Protein AF-A0A353NM86-F1 (afdb_monomer_lite)

Radius of gyration: 16.61 Å; chains: 1; bounding box: 48×21×48 Å

Sequence (101 aa):
TATAADSQVTLSWQPAHLPPGSDPAMGINYQVLRSVSGKDYVKIGEPQKGTSYIDRQVTNGQKYFYTVQTMTTYKNALAEGGVSKQVEVTPVDLTPPPAPT

Foldseek 3Di:
DWDAEALKIKFFDDDDDDPPPDDPQKAKWKFKWKDLVQPDTDTDDDTHSHRMDMDNNADAPRKMKMKIWIWIADPNDTDTHDIHDIDMDGHHHPDDDDDDD

Structure (mmCIF, N/CA/C/O backbone):
data_AF-A0A353NM86-F1
#
_entry.id   AF-A0A353NM86-F1
#
loop_
_atom_site.group_PDB
_atom_site.id
_atom_site.type_symbol
_atom_site.label_atom_id
_atom_site.label_alt_id
_atom_site.label_comp_id
_atom_site.label_asym_id
_atom_site.label_entity_id
_atom_site.label_seq_id
_atom_site.pdbx_PDB_ins_code
_atom_site.Cartn_x
_atom_site.Cartn_y
_atom_site.Cartn_z
_atom_site.occupancy
_atom_site.B_iso_or_equiv
_atom_site.auth_seq_id
_atom_site.auth_comp_id
_atom_site.auth_asym_id
_atom_site.auth_atom_id
_atom_site.pdbx_PDB_model_num
ATOM 1 N N . THR A 1 1 ? -3.918 6.083 -1.194 1.00 90.69 1 THR A N 1
ATOM 2 C CA . THR A 1 1 ? -4.894 6.257 -0.107 1.00 90.69 1 THR A CA 1
ATOM 3 C C . THR A 1 1 ? -5.148 4.920 0.554 1.00 90.69 1 THR A C 1
ATOM 5 O O . THR A 1 1 ? -4.903 3.883 -0.058 1.00 90.69 1 THR A O 1
ATOM 8 N N . ALA A 1 2 ? -5.587 4.948 1.808 1.00 92.44 2 ALA A N 1
ATOM 9 C CA . ALA A 1 2 ? -6.006 3.769 2.553 1.00 92.44 2 ALA A CA 1
ATOM 10 C C . ALA A 1 2 ? -7.362 4.058 3.202 1.00 92.44 2 ALA A C 1
ATOM 12 O O . ALA A 1 2 ? -7.576 5.160 3.709 1.00 92.44 2 ALA A O 1
ATOM 13 N N . THR A 1 3 ? -8.258 3.080 3.167 1.00 92.44 3 THR A N 1
ATOM 14 C CA . THR A 1 3 ? -9.617 3.175 3.697 1.00 92.44 3 THR A CA 1
ATOM 15 C C . THR A 1 3 ? -9.835 2.039 4.685 1.00 92.44 3 THR A C 1
ATOM 17 O O . THR A 1 3 ? -9.630 0.874 4.345 1.00 92.44 3 THR A O 1
ATOM 20 N N . ALA A 1 4 ? -10.224 2.390 5.909 1.00 90.81 4 ALA A N 1
ATOM 21 C CA . ALA A 1 4 ? -10.588 1.445 6.958 1.00 90.81 4 ALA A CA 1
ATOM 22 C C . ALA A 1 4 ? -11.977 0.845 6.704 1.00 90.81 4 ALA A C 1
ATOM 24 O O . ALA A 1 4 ? -12.897 1.551 6.295 1.00 90.81 4 ALA A O 1
ATOM 25 N N . ALA A 1 5 ? -12.119 -0.440 7.000 1.00 90.25 5 ALA A N 1
ATOM 26 C CA . ALA A 1 5 ? -13.374 -1.171 7.092 1.00 90.25 5 ALA A CA 1
ATOM 27 C C . ALA A 1 5 ? -13.283 -2.174 8.257 1.00 90.25 5 ALA A C 1
ATOM 29 O O . ALA A 1 5 ? -12.235 -2.278 8.901 1.00 90.25 5 ALA A O 1
ATOM 30 N N . ASP A 1 6 ? -14.365 -2.910 8.519 1.00 90.31 6 ASP A N 1
ATOM 31 C CA . ASP A 1 6 ? -14.380 -3.901 9.595 1.00 90.31 6 ASP A CA 1
ATOM 32 C C . ASP A 1 6 ? -13.332 -4.998 9.360 1.00 90.31 6 ASP A C 1
ATOM 34 O O . ASP A 1 6 ? -13.377 -5.713 8.355 1.00 90.31 6 ASP A O 1
ATOM 38 N N . SER A 1 7 ? -12.347 -5.079 10.262 1.00 90.88 7 SER A N 1
ATOM 39 C CA . SER A 1 7 ? -11.204 -6.000 10.186 1.00 90.88 7 SER A CA 1
ATOM 40 C C . SER A 1 7 ? -10.485 -5.987 8.827 1.00 90.88 7 SER A C 1
ATOM 42 O O . SER A 1 7 ? -9.937 -6.995 8.371 1.00 90.88 7 SER A O 1
ATOM 44 N N . GLN A 1 8 ? -10.496 -4.839 8.140 1.00 93.44 8 GLN A N 1
ATOM 45 C CA . GLN A 1 8 ? -9.973 -4.724 6.784 1.00 93.44 8 GLN A CA 1
ATOM 46 C C . GLN A 1 8 ? -9.445 -3.320 6.477 1.00 93.44 8 GLN A C 1
ATOM 48 O O . GLN A 1 8 ? -9.995 -2.308 6.905 1.00 93.44 8 GLN A O 1
ATOM 53 N N . VAL A 1 9 ? -8.391 -3.248 5.665 1.00 95.06 9 VAL A N 1
ATOM 54 C CA . VAL A 1 9 ? -7.925 -2.006 5.038 1.00 95.06 9 VAL A CA 1
ATOM 55 C C . VAL A 1 9 ? -7.881 -2.188 3.530 1.00 95.06 9 VAL A C 1
ATOM 57 O O . VAL A 1 9 ? -7.206 -3.083 3.027 1.00 95.06 9 VAL A O 1
ATOM 60 N N . THR A 1 10 ? -8.543 -1.298 2.797 1.00 95.06 10 THR A N 1
ATOM 61 C CA . THR A 1 10 ? -8.406 -1.211 1.338 1.00 95.06 10 THR A CA 1
ATOM 62 C C . THR A 1 10 ? -7.415 -0.115 0.979 1.00 95.06 10 THR A C 1
ATOM 64 O O . THR A 1 10 ? -7.598 1.048 1.337 1.00 95.06 10 THR A O 1
ATOM 67 N N . LEU A 1 11 ? -6.363 -0.478 0.255 1.00 95.56 11 LEU A N 1
ATOM 68 C CA . LEU A 1 11 ? -5.373 0.437 -0.289 1.00 95.56 11 LEU A CA 1
ATOM 69 C C . LEU A 1 11 ? -5.608 0.660 -1.776 1.00 95.56 11 LEU A C 1
ATOM 71 O O . LEU A 1 11 ? -5.933 -0.259 -2.527 1.00 95.56 11 LEU A O 1
ATOM 75 N N . SER A 1 12 ? -5.390 1.894 -2.213 1.00 94.69 12 SER A N 1
ATOM 76 C CA . SER A 1 12 ? -5.383 2.267 -3.626 1.00 94.69 12 SER A CA 1
ATOM 77 C C . SER A 1 12 ? -4.304 3.309 -3.874 1.00 94.69 12 SER A C 1
ATOM 79 O O . SER A 1 12 ? -4.141 4.238 -3.084 1.00 94.69 12 SER A O 1
ATOM 81 N N . TRP A 1 13 ? -3.539 3.179 -4.948 1.00 94.25 13 TRP A N 1
ATOM 82 C CA . TRP A 1 13 ? -2.457 4.111 -5.277 1.00 94.25 13 TRP A CA 1
ATOM 83 C C . TRP A 1 13 ? -2.474 4.485 -6.756 1.00 94.25 13 TRP A C 1
ATOM 85 O O . TRP A 1 13 ? -3.198 3.901 -7.557 1.00 94.25 13 TRP A O 1
ATOM 95 N N . GLN A 1 14 ? -1.711 5.517 -7.108 1.00 91.38 14 GLN A N 1
ATOM 96 C CA . GLN A 1 14 ? -1.543 5.904 -8.504 1.00 91.38 14 GLN A CA 1
ATOM 97 C C . GLN A 1 14 ? -0.548 4.956 -9.184 1.00 91.38 14 GLN A C 1
ATOM 99 O O . GLN A 1 14 ? 0.441 4.576 -8.548 1.00 91.38 14 GLN A O 1
ATOM 104 N N . PRO A 1 15 ? -0.789 4.567 -10.448 1.00 89.81 15 PRO A N 1
ATOM 105 C CA . PRO A 1 15 ? 0.164 3.761 -11.193 1.00 89.81 15 PRO A CA 1
ATOM 106 C C . PRO A 1 15 ? 1.488 4.515 -11.339 1.00 89.81 15 PRO A C 1
ATOM 108 O O . PRO A 1 15 ? 1.513 5.712 -11.618 1.00 89.81 15 PRO A O 1
ATOM 111 N N . ALA A 1 16 ? 2.593 3.806 -11.142 1.00 89.44 16 ALA A N 1
ATOM 112 C CA . ALA A 1 16 ? 3.913 4.302 -11.477 1.00 89.44 16 ALA A CA 1
ATOM 113 C C . ALA A 1 16 ? 4.168 4.141 -12.980 1.00 89.44 16 ALA A C 1
ATOM 115 O O . ALA A 1 16 ? 3.610 3.260 -13.638 1.00 89.44 16 ALA A O 1
ATOM 116 N N . HIS A 1 17 ? 5.046 4.988 -13.506 1.00 86.31 17 HIS A N 1
ATOM 117 C CA . HIS A 1 17 ? 5.442 4.975 -14.906 1.00 86.31 17 HIS A CA 1
ATOM 118 C C . HIS A 1 17 ? 6.942 4.743 -15.012 1.00 86.31 17 HIS A C 1
ATOM 120 O O . HIS A 1 17 ? 7.725 5.293 -14.234 1.00 86.31 17 HIS A O 1
ATOM 126 N N . LEU A 1 18 ? 7.335 3.927 -15.985 1.00 85.56 18 LEU A N 1
ATOM 127 C CA . LEU A 1 18 ? 8.736 3.776 -16.343 1.00 85.56 18 LEU A CA 1
ATOM 128 C C . LEU A 1 18 ? 9.233 5.061 -17.021 1.00 85.56 18 LEU A C 1
ATOM 130 O O . LEU A 1 18 ? 8.448 5.737 -17.696 1.00 85.56 18 LEU A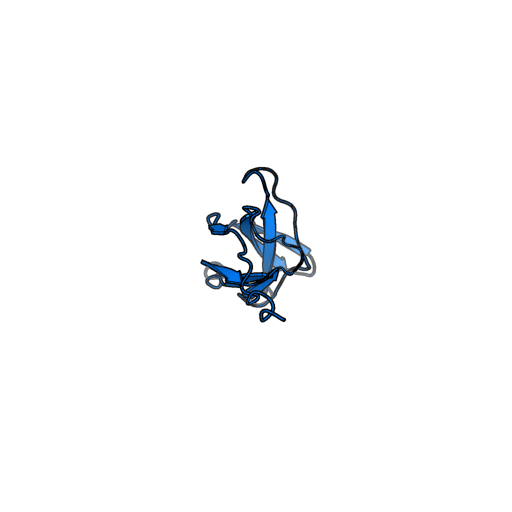 O 1
ATOM 134 N N . PRO A 1 19 ? 10.520 5.412 -16.869 1.00 83.81 19 PRO A N 1
ATOM 135 C CA . PRO A 1 19 ? 11.077 6.570 -17.548 1.00 83.81 19 PRO A CA 1
ATOM 136 C C . PRO A 1 19 ? 10.979 6.428 -19.080 1.00 83.81 19 PRO A C 1
ATOM 138 O O . PRO A 1 19 ? 11.018 5.307 -19.602 1.00 83.81 19 PRO A O 1
ATOM 141 N N . PRO A 1 20 ? 10.872 7.543 -19.826 1.00 85.62 20 PRO A N 1
ATOM 142 C CA . PRO A 1 20 ? 10.853 7.512 -21.286 1.00 85.62 20 PRO A CA 1
ATOM 143 C C . PRO A 1 20 ? 12.079 6.780 -21.844 1.00 85.62 20 PRO A C 1
ATOM 145 O O . PRO A 1 20 ? 13.192 6.985 -21.366 1.00 85.62 20 PRO A O 1
ATOM 148 N N . GLY A 1 21 ? 11.880 5.929 -22.853 1.00 84.94 21 GLY A N 1
ATOM 149 C CA . GLY A 1 21 ? 12.959 5.120 -23.435 1.00 84.94 21 GLY A CA 1
ATOM 150 C C . GLY A 1 21 ? 13.280 3.831 -22.671 1.00 84.94 21 GLY A C 1
ATOM 151 O O . GLY A 1 21 ? 14.211 3.126 -23.052 1.00 84.94 21 GLY A O 1
ATOM 152 N N . SER A 1 22 ? 12.515 3.500 -21.624 1.00 85.88 22 SER A N 1
ATOM 153 C CA . SER A 1 22 ? 12.585 2.180 -20.989 1.00 85.88 22 SER A CA 1
ATOM 154 C C . SER A 1 22 ? 12.199 1.074 -21.971 1.00 85.88 22 SER A C 1
ATOM 156 O O . SER A 1 22 ? 11.341 1.262 -22.835 1.00 85.88 22 SER A O 1
ATOM 158 N N . ASP A 1 23 ? 12.825 -0.088 -21.814 1.00 86.44 23 ASP A N 1
ATOM 159 C CA . ASP A 1 23 ? 12.563 -1.264 -22.642 1.00 86.44 23 ASP A CA 1
ATOM 160 C C . ASP A 1 23 ? 11.099 -1.726 -22.461 1.00 86.44 23 ASP A C 1
ATOM 162 O O . ASP A 1 23 ? 10.644 -1.849 -21.320 1.00 86.44 23 ASP A O 1
ATOM 166 N N . PRO A 1 24 ? 10.338 -1.992 -23.541 1.00 83.50 24 PRO A N 1
ATOM 167 C CA . PRO A 1 24 ? 8.939 -2.420 -23.451 1.00 83.50 24 PRO A CA 1
ATOM 168 C C . PRO A 1 24 ? 8.749 -3.766 -22.737 1.00 83.50 24 PRO A C 1
ATOM 170 O O . PRO A 1 24 ? 7.640 -4.073 -22.305 1.00 83.50 24 PRO A O 1
ATOM 173 N N . ALA A 1 25 ? 9.807 -4.571 -22.591 1.00 85.81 25 ALA A N 1
ATOM 174 C CA . ALA A 1 25 ? 9.782 -5.792 -21.793 1.00 85.81 25 ALA A CA 1
ATOM 175 C C . ALA A 1 25 ? 9.842 -5.526 -20.276 1.00 85.81 25 ALA A C 1
ATOM 177 O O . ALA A 1 25 ? 9.708 -6.465 -19.487 1.00 85.81 25 ALA A O 1
ATOM 178 N N . MET A 1 26 ? 10.067 -4.279 -19.846 1.00 88.88 26 MET A N 1
ATOM 179 C CA . MET A 1 26 ? 10.022 -3.915 -18.434 1.00 88.88 26 MET A CA 1
ATOM 180 C C . MET A 1 26 ? 8.578 -3.857 -17.928 1.00 88.88 26 MET A C 1
ATOM 182 O O . MET A 1 26 ? 7.725 -3.171 -18.486 1.00 88.88 26 MET A O 1
ATOM 186 N N . GLY A 1 27 ? 8.316 -4.548 -16.821 1.00 89.06 27 GLY A N 1
ATOM 187 C CA . GLY A 1 27 ? 7.050 -4.475 -16.091 1.00 89.06 27 GLY A CA 1
ATOM 188 C C . GLY A 1 27 ? 7.196 -3.720 -14.774 1.00 89.06 27 GLY A C 1
ATOM 189 O O . GLY A 1 27 ? 8.281 -3.691 -14.197 1.00 89.06 27 GLY A O 1
ATOM 190 N N . ILE A 1 28 ? 6.097 -3.159 -14.267 1.00 91.69 28 ILE A N 1
ATOM 191 C CA . ILE A 1 28 ? 6.012 -2.620 -12.904 1.00 91.69 28 ILE A CA 1
ATOM 192 C C . ILE A 1 28 ? 5.060 -3.499 -12.096 1.00 91.69 28 ILE A C 1
ATOM 194 O O . ILE A 1 28 ? 3.938 -3.768 -12.521 1.00 91.69 28 ILE A O 1
ATOM 198 N N . ASN A 1 29 ? 5.507 -3.904 -10.914 1.00 92.75 29 ASN A N 1
ATOM 199 C CA . ASN A 1 29 ? 4.685 -4.498 -9.871 1.00 92.75 29 ASN A CA 1
ATOM 200 C C . ASN A 1 29 ? 4.761 -3.630 -8.612 1.00 92.75 29 ASN A C 1
ATOM 202 O O . ASN A 1 29 ? 5.618 -2.755 -8.484 1.00 92.75 29 ASN A O 1
ATOM 206 N N . TYR A 1 30 ? 3.873 -3.891 -7.666 1.00 94.50 30 TYR A N 1
ATOM 207 C CA . TYR A 1 30 ? 3.735 -3.129 -6.438 1.00 94.50 30 TYR A CA 1
ATOM 208 C C . TYR A 1 30 ? 3.765 -4.080 -5.251 1.00 94.50 30 TYR A C 1
ATOM 210 O O . TYR A 1 30 ? 2.859 -4.890 -5.068 1.00 94.50 30 TYR A O 1
ATOM 218 N N . GLN A 1 31 ? 4.801 -3.977 -4.431 1.00 95.75 31 GLN A N 1
ATOM 219 C CA . GLN A 1 31 ? 4.855 -4.649 -3.145 1.00 95.75 31 GLN A CA 1
ATOM 220 C C . GLN A 1 31 ? 4.251 -3.727 -2.092 1.00 95.75 31 GLN A C 1
ATOM 222 O O . GLN A 1 31 ? 4.721 -2.606 -1.892 1.00 95.75 31 GLN A O 1
ATOM 227 N N . VAL A 1 32 ? 3.222 -4.199 -1.395 1.00 96.19 32 VAL A N 1
ATOM 228 C CA . VAL A 1 32 ? 2.672 -3.477 -0.247 1.00 96.19 32 VAL A CA 1
ATOM 229 C C . VAL A 1 32 ? 3.512 -3.805 0.978 1.00 96.19 32 VAL A C 1
ATOM 231 O O . VAL A 1 32 ? 3.858 -4.968 1.213 1.00 96.19 32 VAL A O 1
ATOM 234 N N . LEU A 1 33 ? 3.846 -2.776 1.751 1.00 96.12 33 LEU A N 1
ATOM 235 C CA . LEU A 1 33 ? 4.509 -2.912 3.033 1.00 96.12 33 LEU A CA 1
ATOM 236 C C . LEU A 1 33 ? 3.647 -2.320 4.140 1.00 96.12 33 LEU A C 1
ATOM 238 O O . LEU A 1 33 ? 2.995 -1.290 3.958 1.00 96.12 33 LEU A O 1
ATOM 242 N N . ARG A 1 34 ? 3.688 -2.958 5.306 1.00 96.81 34 ARG A N 1
ATOM 243 C CA . ARG A 1 34 ? 2.926 -2.572 6.492 1.00 96.81 34 ARG A CA 1
ATOM 244 C C . ARG A 1 34 ? 3.831 -2.455 7.705 1.00 96.81 34 ARG A C 1
ATOM 246 O O . ARG A 1 34 ? 4.719 -3.275 7.893 1.00 96.81 34 ARG A O 1
ATOM 253 N N . SER A 1 35 ? 3.563 -1.479 8.557 1.00 96.88 35 SER A N 1
ATOM 254 C CA . SER A 1 35 ? 4.197 -1.319 9.862 1.00 96.88 35 SER A CA 1
ATOM 255 C C . SER A 1 35 ? 3.154 -0.964 10.920 1.00 96.88 35 SER A C 1
ATOM 257 O O . SER A 1 35 ? 2.121 -0.376 10.611 1.00 96.88 35 SER A O 1
ATOM 259 N N . VAL A 1 36 ? 3.433 -1.298 12.178 1.00 95.12 36 VAL A N 1
ATOM 260 C CA . VAL A 1 36 ? 2.658 -0.837 13.347 1.00 95.12 36 VAL A CA 1
ATOM 261 C C . VAL A 1 36 ? 3.340 0.332 14.067 1.00 95.12 36 VAL A C 1
ATOM 263 O O . VAL A 1 36 ? 2.687 1.064 14.801 1.00 95.12 36 VAL A O 1
ATOM 266 N N . SER A 1 37 ? 4.641 0.538 13.827 1.00 93.12 37 SER A N 1
ATOM 267 C CA . SER A 1 37 ? 5.453 1.620 14.404 1.00 93.12 37 SER A CA 1
ATOM 268 C C . SER A 1 37 ? 5.690 2.780 13.428 1.00 93.12 37 SER A C 1
ATOM 270 O O . SER A 1 37 ? 6.156 3.844 13.834 1.00 93.12 37 SER A O 1
ATOM 272 N N . GLY A 1 38 ? 5.406 2.570 12.136 1.00 91.81 38 GLY A N 1
ATOM 273 C CA . GLY A 1 38 ? 5.700 3.518 11.058 1.00 91.81 38 GLY A CA 1
ATOM 274 C C . GLY A 1 38 ? 7.167 3.520 10.619 1.00 91.81 38 GLY A C 1
ATOM 275 O O . GLY A 1 38 ? 7.569 4.409 9.873 1.00 91.81 38 GLY A O 1
ATOM 276 N N . LYS A 1 39 ? 7.970 2.551 11.079 1.00 89.56 39 LYS A N 1
ATOM 277 C CA . LYS A 1 39 ? 9.403 2.427 10.755 1.00 89.56 39 LYS A CA 1
ATOM 278 C C . LYS A 1 39 ? 9.759 1.030 10.260 1.00 89.56 39 LYS A C 1
ATOM 280 O O . LYS A 1 39 ? 10.322 0.888 9.181 1.00 89.56 39 LYS A O 1
ATOM 285 N N . ASP A 1 40 ? 9.392 0.006 11.025 1.00 92.81 40 ASP A N 1
ATOM 286 C CA . ASP A 1 40 ? 9.709 -1.390 10.718 1.00 92.81 40 ASP A CA 1
ATOM 287 C C . ASP A 1 40 ? 8.644 -1.945 9.774 1.00 92.81 40 ASP A C 1
ATOM 289 O O . ASP A 1 40 ? 7.612 -2.471 10.201 1.00 92.81 40 ASP A O 1
ATOM 293 N N . TYR A 1 41 ? 8.837 -1.703 8.480 1.00 95.69 41 TYR A N 1
ATOM 294 C CA . TYR A 1 41 ? 7.917 -2.130 7.433 1.00 95.69 41 TYR A CA 1
ATOM 295 C C . TYR A 1 41 ? 8.204 -3.571 7.012 1.00 95.69 41 TYR A C 1
ATOM 297 O O . TYR A 1 41 ? 9.324 -3.915 6.641 1.00 95.69 41 TYR A O 1
ATOM 305 N N . VAL A 1 42 ? 7.165 -4.403 7.012 1.00 95.69 42 VAL A N 1
ATOM 306 C CA . VAL A 1 42 ? 7.206 -5.779 6.509 1.00 95.69 42 VAL A CA 1
ATOM 307 C C . VAL A 1 42 ? 6.431 -5.883 5.203 1.00 95.69 42 VAL A C 1
ATOM 309 O O . VAL A 1 42 ? 5.383 -5.255 5.045 1.00 95.69 42 VAL A O 1
ATOM 312 N N . LYS A 1 43 ? 6.939 -6.677 4.259 1.00 95.19 43 LYS A N 1
ATOM 313 C CA . LYS A 1 43 ? 6.251 -6.975 2.996 1.00 95.19 43 LYS A CA 1
ATOM 314 C C . LYS A 1 43 ? 5.030 -7.847 3.296 1.00 95.19 43 LYS A C 1
ATOM 316 O O . LYS A 1 43 ? 5.157 -8.856 3.987 1.00 95.19 43 LYS A O 1
ATOM 321 N N . ILE A 1 44 ? 3.863 -7.450 2.797 1.00 95.38 44 ILE A N 1
ATOM 322 C CA . ILE A 1 44 ? 2.619 -8.210 2.949 1.00 95.38 44 ILE A CA 1
ATOM 323 C C . ILE A 1 44 ? 2.085 -8.630 1.582 1.00 95.38 44 ILE A C 1
ATOM 325 O O . ILE A 1 44 ? 2.058 -7.829 0.648 1.00 95.38 44 ILE A O 1
ATOM 329 N N . GLY A 1 45 ? 1.665 -9.892 1.477 1.00 92.75 45 GLY A N 1
ATOM 330 C CA . GLY A 1 45 ? 1.202 -10.474 0.220 1.00 92.75 45 GLY A CA 1
ATOM 331 C C . GLY A 1 45 ? 2.276 -10.512 -0.874 1.00 92.75 45 GLY A C 1
ATOM 332 O O . GLY A 1 45 ? 3.435 -10.148 -0.667 1.00 92.75 45 GLY A O 1
ATOM 333 N N . GLU A 1 46 ? 1.870 -10.966 -2.054 1.00 91.94 46 GLU A N 1
ATOM 334 C CA . GLU A 1 46 ? 2.725 -10.997 -3.242 1.00 91.94 46 GLU A CA 1
ATOM 335 C C . GLU A 1 46 ? 2.739 -9.638 -3.967 1.00 91.94 46 GLU A C 1
ATOM 337 O O . GLU A 1 46 ? 1.806 -8.841 -3.799 1.00 91.94 46 GLU A O 1
ATOM 342 N N . PRO A 1 47 ? 3.749 -9.359 -4.811 1.00 91.50 47 PRO A N 1
ATOM 343 C CA . PRO A 1 47 ? 3.752 -8.178 -5.664 1.00 91.50 47 PRO A CA 1
ATOM 344 C C . PRO A 1 47 ? 2.522 -8.134 -6.578 1.00 91.50 47 PRO A C 1
ATOM 346 O O . PRO A 1 47 ? 2.242 -9.060 -7.338 1.00 91.50 47 PRO A O 1
ATOM 349 N N . GLN A 1 48 ? 1.792 -7.028 -6.526 1.00 92.88 48 GLN A N 1
ATOM 350 C CA . GLN A 1 48 ? 0.574 -6.820 -7.298 1.00 92.88 48 GLN A CA 1
ATOM 351 C C . GLN A 1 48 ? 0.891 -6.161 -8.641 1.00 92.88 48 GLN A C 1
ATOM 353 O O . GLN A 1 48 ? 1.686 -5.229 -8.706 1.00 92.88 48 GLN A O 1
ATOM 358 N N . LYS A 1 49 ? 0.222 -6.588 -9.717 1.00 90.25 49 LYS A N 1
ATOM 359 C CA . LYS A 1 49 ? 0.244 -5.865 -11.007 1.00 90.25 49 LYS A CA 1
ATOM 360 C C . LYS A 1 49 ? -0.731 -4.684 -11.028 1.00 90.25 49 LYS A C 1
ATOM 362 O O . LYS A 1 49 ? -0.520 -3.715 -11.750 1.00 90.25 49 LYS A O 1
ATOM 367 N N . GLY A 1 50 ? -1.810 -4.787 -10.252 1.00 91.69 50 GLY A N 1
ATOM 368 C CA . GLY A 1 50 ? -2.820 -3.742 -10.105 1.00 91.69 50 GLY A CA 1
ATOM 369 C C . GLY A 1 50 ? -2.420 -2.666 -9.097 1.00 91.69 50 GLY A C 1
ATOM 370 O O . GLY A 1 50 ? -1.423 -2.786 -8.390 1.00 91.69 50 GLY A O 1
ATOM 371 N N . THR A 1 51 ? -3.239 -1.622 -9.008 1.00 94.31 51 THR A N 1
ATOM 372 C CA . THR A 1 51 ? -3.012 -0.465 -8.128 1.00 94.31 51 THR A CA 1
ATOM 373 C C . THR A 1 51 ? -3.891 -0.467 -6.874 1.00 94.31 51 THR A C 1
ATOM 375 O O . THR A 1 51 ? -4.184 0.586 -6.303 1.00 94.31 51 THR A O 1
ATOM 378 N N . SER A 1 52 ? -4.346 -1.650 -6.461 1.00 94.50 52 SER A N 1
ATOM 379 C CA . SER A 1 52 ? -5.228 -1.856 -5.312 1.00 94.50 52 SER A CA 1
ATOM 380 C C . SER A 1 52 ? -4.829 -3.101 -4.530 1.00 94.50 52 SER A C 1
ATOM 382 O O . SER A 1 52 ? -4.469 -4.113 -5.129 1.00 94.50 52 SER A O 1
ATOM 384 N N . TYR A 1 53 ? -4.959 -3.054 -3.206 1.00 95.44 53 TYR A N 1
ATOM 385 C CA . TYR A 1 53 ? -4.715 -4.197 -2.326 1.00 95.44 53 TYR A CA 1
ATOM 386 C C . TYR A 1 53 ? -5.649 -4.158 -1.123 1.00 95.44 53 TYR A C 1
ATOM 388 O O . TYR A 1 53 ? -5.970 -3.082 -0.623 1.00 95.44 53 TYR A O 1
ATOM 396 N N . ILE A 1 54 ? -6.066 -5.328 -0.648 1.00 95.50 54 ILE A N 1
ATOM 397 C CA . ILE A 1 54 ? -6.928 -5.459 0.526 1.00 95.50 54 ILE A CA 1
ATOM 398 C C . ILE A 1 54 ? -6.157 -6.218 1.601 1.00 95.50 54 ILE A C 1
ATOM 400 O O . ILE A 1 54 ? -5.882 -7.408 1.446 1.00 95.50 54 ILE A O 1
ATOM 404 N N . ASP A 1 55 ? -5.847 -5.540 2.702 1.00 95.50 55 ASP A N 1
ATOM 405 C CA . ASP A 1 55 ? -5.291 -6.174 3.891 1.00 95.50 55 ASP A CA 1
ATOM 406 C C . ASP A 1 55 ? -6.425 -6.640 4.813 1.00 95.50 55 ASP A C 1
ATOM 408 O O . ASP A 1 55 ? -7.211 -5.830 5.300 1.00 95.50 55 ASP A O 1
ATOM 412 N N . ARG A 1 56 ? -6.510 -7.954 5.039 1.00 94.62 56 ARG A N 1
ATOM 413 C CA . ARG A 1 56 ? -7.470 -8.602 5.954 1.00 94.62 56 ARG A CA 1
ATOM 414 C C . ARG A 1 56 ? -6.810 -9.143 7.223 1.00 94.62 56 ARG A C 1
ATOM 416 O O . ARG A 1 56 ? -7.439 -9.863 7.985 1.00 94.62 56 ARG A O 1
ATOM 423 N N . GLN A 1 57 ? -5.521 -8.883 7.416 1.00 93.69 57 GLN A N 1
ATOM 424 C CA . GLN A 1 57 ? -4.747 -9.354 8.564 1.00 93.69 57 GLN A CA 1
ATOM 425 C C . GLN A 1 57 ? -4.540 -8.206 9.559 1.00 93.69 57 GLN A C 1
ATOM 427 O O . GLN A 1 57 ? -3.431 -8.002 10.058 1.00 93.69 57 GLN A O 1
ATOM 432 N N . VAL A 1 58 ? -5.589 -7.409 9.773 1.00 93.56 58 VAL A N 1
ATOM 433 C CA . VAL A 1 58 ? -5.582 -6.190 10.587 1.00 93.56 58 VAL A CA 1
ATOM 434 C C . VAL A 1 58 ? -6.603 -6.301 11.708 1.00 93.56 58 VAL A C 1
ATOM 436 O O . VAL A 1 58 ? -7.646 -6.928 11.544 1.00 93.56 58 VAL A O 1
ATOM 439 N N . THR A 1 59 ? -6.314 -5.653 12.830 1.00 93.56 59 THR A N 1
ATOM 440 C CA . THR A 1 59 ? -7.196 -5.629 13.997 1.00 93.56 59 THR A CA 1
ATOM 441 C C . THR A 1 59 ? -7.862 -4.263 14.129 1.00 93.56 59 THR A C 1
ATOM 443 O O . THR A 1 59 ? -7.199 -3.229 14.012 1.00 93.56 59 THR A O 1
ATOM 446 N N . ASN A 1 60 ? -9.166 -4.254 14.411 1.00 91.75 60 ASN A N 1
ATOM 447 C CA . ASN A 1 60 ? -9.907 -3.031 14.719 1.00 91.75 60 ASN A CA 1
ATOM 448 C C . ASN A 1 60 ? -9.291 -2.297 15.923 1.00 91.75 60 ASN A C 1
ATOM 450 O O . ASN A 1 60 ? -8.867 -2.912 16.899 1.00 91.75 60 ASN A O 1
ATOM 454 N N . GLY A 1 61 ? -9.203 -0.970 15.835 1.00 90.94 61 GLY A N 1
ATOM 455 C CA . GLY A 1 61 ? -8.603 -0.112 16.860 1.00 90.94 61 GLY A CA 1
ATOM 456 C C . GLY A 1 61 ? -7.069 -0.046 16.847 1.00 90.94 61 GLY A C 1
ATOM 457 O O . GLY A 1 61 ? -6.504 0.849 17.473 1.00 90.94 61 GLY A O 1
ATOM 458 N N . GLN A 1 62 ? -6.376 -0.915 16.100 1.00 93.69 62 GLN A N 1
ATOM 459 C CA . GLN A 1 62 ? -4.921 -0.850 15.950 1.00 93.69 62 GLN A CA 1
ATOM 460 C C . GLN A 1 62 ? -4.538 0.070 14.785 1.00 93.69 62 GLN A C 1
ATOM 462 O O . GLN A 1 62 ? -4.993 -0.101 13.656 1.00 93.69 62 GLN A O 1
ATOM 467 N N . LYS A 1 63 ? -3.660 1.046 15.040 1.00 94.25 63 LYS A N 1
ATOM 468 C CA . LYS A 1 63 ? -3.103 1.894 13.980 1.00 94.25 63 LYS A CA 1
ATOM 469 C C . LYS A 1 63 ? -2.092 1.099 13.150 1.00 94.25 63 LYS A C 1
ATOM 471 O O . LYS A 1 63 ? -1.196 0.464 13.711 1.00 94.25 63 LYS A O 1
ATOM 476 N N . TYR A 1 64 ? -2.209 1.202 11.831 1.00 95.94 64 TYR A N 1
ATOM 477 C CA . TYR A 1 64 ? -1.272 0.651 10.859 1.00 95.94 64 TYR A CA 1
ATOM 478 C C . TYR A 1 64 ? -0.767 1.741 9.915 1.00 95.94 64 TYR A C 1
ATOM 480 O O . TYR A 1 64 ? -1.482 2.681 9.567 1.00 95.94 64 TYR A O 1
ATOM 488 N N . PHE A 1 65 ? 0.469 1.571 9.466 1.00 96.56 65 PHE A N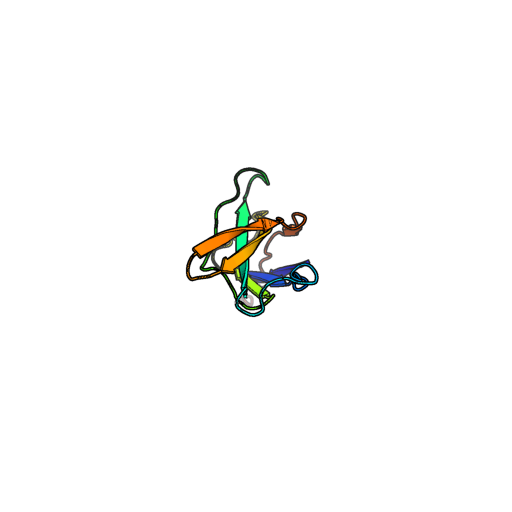 1
ATOM 489 C CA . PHE A 1 65 ? 1.136 2.410 8.484 1.00 96.56 65 PHE A CA 1
ATOM 490 C C . PHE A 1 65 ? 1.423 1.576 7.249 1.00 96.56 65 PHE A C 1
ATOM 492 O O . PHE A 1 65 ? 1.928 0.459 7.364 1.00 96.56 65 PHE A O 1
ATOM 499 N N . TYR A 1 66 ? 1.145 2.123 6.075 1.00 96.50 66 TYR A N 1
ATOM 500 C CA . TYR A 1 66 ? 1.365 1.437 4.814 1.00 96.50 66 TYR A CA 1
ATOM 501 C C . TYR A 1 66 ? 2.192 2.275 3.861 1.00 96.50 66 TYR A C 1
ATOM 503 O O . TYR A 1 66 ? 1.997 3.485 3.730 1.00 96.50 66 TYR A O 1
ATOM 511 N N . THR A 1 67 ? 3.076 1.595 3.148 1.00 96.06 67 THR A N 1
ATOM 512 C CA . THR A 1 67 ? 3.812 2.131 2.008 1.00 96.06 67 THR A CA 1
ATOM 513 C C . THR A 1 67 ? 3.708 1.146 0.852 1.00 96.06 67 THR A C 1
ATOM 515 O O . THR A 1 67 ? 3.480 -0.049 1.044 1.00 96.06 67 THR A O 1
ATOM 518 N N . VAL A 1 68 ? 3.833 1.651 -0.370 1.00 95.88 68 VAL A N 1
ATOM 519 C CA . VAL A 1 68 ? 3.843 0.825 -1.575 1.00 95.88 68 VAL A CA 1
ATOM 520 C C . VAL A 1 68 ? 5.190 1.009 -2.245 1.00 95.88 68 VAL A C 1
ATOM 522 O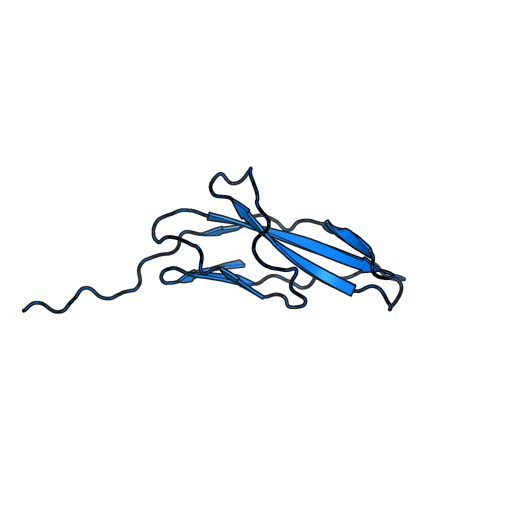 O . VAL A 1 68 ? 5.550 2.122 -2.628 1.00 95.88 68 VAL A O 1
ATOM 525 N N . GLN A 1 69 ? 5.940 -0.078 -2.374 1.00 94.69 69 GLN A N 1
ATOM 526 C CA . GLN A 1 69 ? 7.195 -0.099 -3.103 1.00 94.69 69 GLN A CA 1
ATOM 527 C C . GLN A 1 69 ? 6.948 -0.598 -4.519 1.00 94.69 69 GLN A C 1
ATOM 529 O O . GLN A 1 69 ? 6.366 -1.659 -4.739 1.00 94.69 69 GLN A O 1
ATOM 534 N N . THR A 1 70 ? 7.404 0.178 -5.489 1.00 93.62 70 THR A N 1
ATOM 535 C CA . THR A 1 70 ? 7.436 -0.264 -6.882 1.00 93.62 70 THR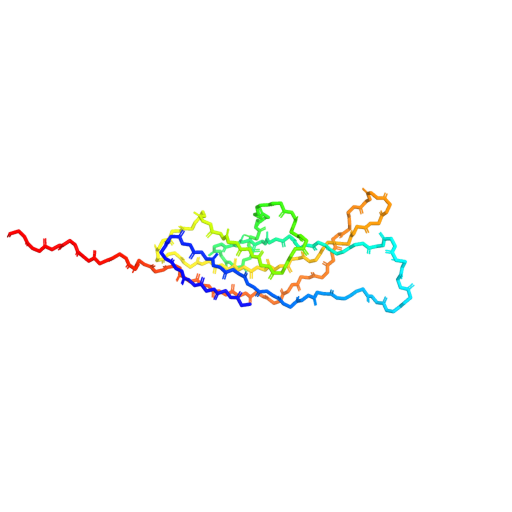 A CA 1
ATOM 536 C C . THR A 1 70 ? 8.531 -1.307 -7.060 1.00 93.62 70 THR A C 1
ATOM 538 O O . THR A 1 70 ? 9.595 -1.214 -6.455 1.00 93.62 70 THR A O 1
ATOM 541 N N . MET A 1 71 ? 8.274 -2.316 -7.881 1.00 91.62 71 MET A N 1
ATOM 542 C CA . MET A 1 71 ? 9.243 -3.330 -8.267 1.00 91.62 71 MET A CA 1
ATOM 543 C C . MET A 1 71 ? 9.258 -3.439 -9.781 1.00 91.62 71 MET A C 1
ATOM 545 O O . MET A 1 71 ? 8.251 -3.793 -10.397 1.00 91.62 71 MET A O 1
ATOM 549 N N . THR A 1 72 ? 10.401 -3.155 -10.385 1.00 90.19 72 THR A N 1
ATOM 550 C CA . THR A 1 72 ? 10.569 -3.277 -11.829 1.00 90.19 72 THR A CA 1
ATOM 551 C C . THR A 1 72 ? 10.982 -4.701 -12.158 1.00 90.19 72 THR A C 1
ATOM 553 O O . THR A 1 72 ? 11.852 -5.273 -11.507 1.00 90.19 72 THR A O 1
ATOM 556 N N . THR A 1 73 ? 10.354 -5.304 -13.159 1.00 88.06 73 THR A N 1
ATOM 557 C CA . THR A 1 73 ? 10.733 -6.626 -13.667 1.00 88.06 73 THR A CA 1
ATOM 558 C C . THR A 1 73 ? 11.395 -6.475 -15.020 1.00 88.06 73 THR A C 1
ATOM 560 O O . THR A 1 73 ? 10.805 -5.874 -15.911 1.00 88.06 73 THR A O 1
ATOM 563 N N . TYR A 1 74 ? 12.590 -7.034 -15.190 1.00 85.62 74 TYR A N 1
ATOM 564 C CA . TYR A 1 74 ? 13.296 -7.062 -16.469 1.00 85.62 74 TYR A CA 1
ATOM 565 C C . TYR A 1 74 ? 14.053 -8.380 -16.623 1.00 85.62 74 TYR A C 1
ATOM 567 O O . TYR A 1 74 ? 14.803 -8.756 -15.729 1.00 85.62 74 TYR A O 1
ATOM 575 N N . LYS A 1 75 ? 13.862 -9.095 -17.742 1.00 83.81 75 LYS A N 1
ATOM 576 C CA . LYS A 1 75 ? 14.533 -10.386 -18.025 1.00 83.81 75 LYS A CA 1
ATOM 577 C C . LYS A 1 75 ? 14.468 -11.383 -16.852 1.00 83.81 75 LYS A C 1
ATOM 579 O O . LYS A 1 75 ? 15.475 -11.970 -16.469 1.00 83.81 75 LYS A O 1
ATOM 584 N N . ASN A 1 76 ? 13.282 -11.543 -16.264 1.00 77.50 76 ASN A N 1
ATOM 585 C CA . ASN A 1 76 ? 13.008 -12.385 -15.088 1.00 77.50 76 ASN A CA 1
ATOM 586 C C . ASN A 1 76 ? 13.737 -11.975 -13.791 1.00 77.50 76 ASN A C 1
ATOM 588 O O . ASN A 1 76 ? 13.667 -12.704 -12.804 1.00 77.50 76 ASN A O 1
ATOM 592 N N . ALA A 1 77 ? 14.381 -10.808 -13.751 1.00 82.25 77 ALA A N 1
ATOM 593 C CA . ALA A 1 77 ? 14.907 -10.217 -12.530 1.00 82.25 77 ALA A CA 1
ATOM 594 C C . ALA A 1 77 ? 13.924 -9.184 -11.970 1.00 82.25 77 ALA A C 1
ATOM 596 O O . ALA A 1 77 ? 13.358 -8.380 -12.715 1.00 82.25 77 ALA A O 1
ATOM 597 N N . LEU A 1 78 ? 13.740 -9.202 -10.651 1.00 84.50 78 LEU A N 1
ATOM 598 C CA . LEU A 1 78 ? 13.009 -8.183 -9.906 1.00 84.50 78 LEU A CA 1
ATOM 599 C C . LEU A 1 78 ? 14.010 -7.197 -9.305 1.00 84.50 78 LEU A C 1
ATOM 601 O O . LEU A 1 78 ? 14.934 -7.600 -8.604 1.00 84.50 78 LEU A O 1
ATOM 605 N N . ALA A 1 79 ? 13.802 -5.913 -9.563 1.00 86.75 79 ALA A N 1
ATOM 606 C CA . ALA A 1 79 ? 14.550 -4.822 -8.965 1.00 86.75 79 ALA A CA 1
ATOM 607 C C . ALA A 1 79 ? 13.612 -3.975 -8.104 1.00 86.75 79 ALA A C 1
ATOM 609 O O . ALA A 1 79 ? 12.512 -3.616 -8.532 1.00 86.75 79 ALA A O 1
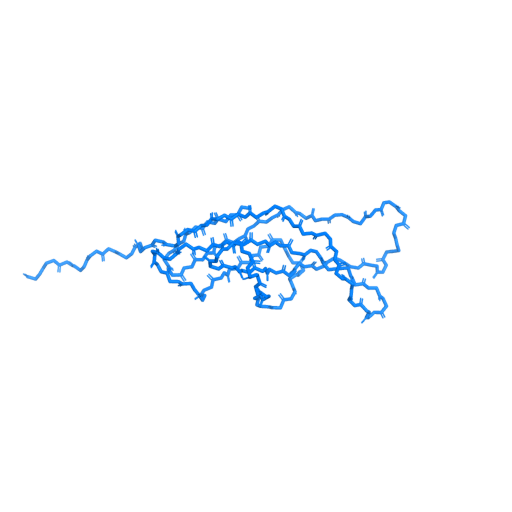ATOM 610 N N . GLU A 1 80 ? 14.043 -3.654 -6.888 1.00 87.69 80 GLU A N 1
ATOM 611 C CA . GLU A 1 80 ? 13.320 -2.734 -6.015 1.00 87.69 80 GLU A CA 1
ATOM 612 C C . GLU A 1 80 ? 13.411 -1.308 -6.574 1.00 87.69 80 GLU A C 1
ATOM 614 O O . GLU A 1 80 ? 14.464 -0.857 -7.024 1.00 87.69 80 GLU A O 1
ATOM 619 N N . GLY A 1 81 ? 12.278 -0.613 -6.580 1.00 86.06 81 GLY A N 1
ATOM 620 C CA . GLY A 1 81 ? 12.134 0.749 -7.071 1.00 86.06 81 GLY A CA 1
ATOM 621 C C . GLY A 1 81 ? 11.772 1.733 -5.961 1.00 86.06 81 GLY A C 1
ATOM 622 O O . GLY A 1 81 ? 11.994 1.502 -4.770 1.00 86.06 81 GLY A O 1
ATOM 623 N N . GLY A 1 82 ? 11.188 2.858 -6.371 1.00 87.75 82 GLY A N 1
ATOM 624 C CA . GLY A 1 82 ? 10.747 3.911 -5.464 1.00 87.75 82 GLY A CA 1
ATOM 625 C C . GLY A 1 82 ? 9.648 3.449 -4.504 1.00 87.75 82 GLY A C 1
ATOM 626 O O . GLY A 1 82 ? 8.798 2.623 -4.853 1.00 87.75 82 GLY A O 1
ATOM 627 N N . VAL A 1 83 ? 9.661 4.025 -3.304 1.00 92.06 83 VAL A N 1
ATOM 628 C CA . VAL A 1 83 ? 8.658 3.808 -2.255 1.00 92.06 83 VAL A CA 1
ATOM 629 C C . VAL A 1 83 ? 7.719 5.011 -2.206 1.00 92.06 83 VAL A C 1
ATOM 631 O O . VAL A 1 83 ? 8.157 6.160 -2.280 1.00 92.06 83 VAL A O 1
ATOM 634 N N . SER A 1 84 ? 6.416 4.759 -2.098 1.00 92.88 84 SER A N 1
ATOM 635 C CA . SER A 1 84 ? 5.408 5.808 -1.960 1.00 92.88 84 SER A CA 1
ATOM 636 C C . SER A 1 84 ? 5.534 6.548 -0.625 1.00 92.88 84 SER A C 1
ATOM 638 O O . SER A 1 84 ? 6.116 6.050 0.338 1.00 92.88 84 SER A O 1
ATOM 640 N N . LYS A 1 85 ? 4.874 7.708 -0.515 1.00 91.81 85 LYS A N 1
ATOM 641 C C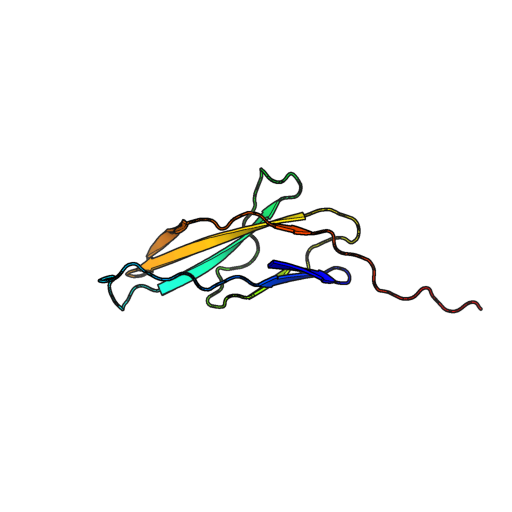A . LYS A 1 85 ? 4.607 8.302 0.803 1.00 91.81 85 LYS A CA 1
ATOM 642 C C . LYS A 1 85 ? 3.835 7.306 1.669 1.00 91.81 85 LYS A C 1
ATOM 644 O O . LYS A 1 85 ? 2.979 6.577 1.156 1.00 91.81 85 LYS A O 1
ATOM 649 N N . GLN A 1 86 ? 4.135 7.302 2.963 1.00 94.00 86 GLN A N 1
ATOM 650 C CA . GLN A 1 86 ? 3.385 6.497 3.915 1.00 94.00 86 GLN A CA 1
ATOM 651 C C . GLN A 1 86 ? 1.978 7.054 4.111 1.00 94.00 86 GLN A C 1
ATOM 653 O O . GLN A 1 86 ? 1.761 8.268 4.072 1.00 94.00 86 GLN A O 1
ATOM 658 N N . VAL A 1 87 ? 1.037 6.154 4.358 1.00 93.94 87 VAL A N 1
ATOM 659 C CA . VAL A 1 87 ? -0.321 6.473 4.797 1.00 93.94 87 VAL A CA 1
ATOM 660 C C . VAL A 1 87 ? -0.597 5.741 6.100 1.00 93.94 87 VAL A C 1
ATOM 662 O O . VAL A 1 87 ? -0.137 4.617 6.284 1.00 93.94 87 VAL A O 1
ATOM 665 N N . GLU A 1 88 ? -1.333 6.372 7.007 1.00 94.38 88 GLU A N 1
ATOM 666 C CA . GLU A 1 88 ? -1.770 5.751 8.257 1.00 94.38 88 GLU A CA 1
ATOM 667 C C . GLU A 1 88 ? -3.280 5.524 8.246 1.00 94.38 88 GLU A C 1
ATOM 669 O O . GLU A 1 88 ? -4.033 6.291 7.645 1.00 94.38 88 GLU A O 1
ATOM 674 N N . VAL A 1 89 ? -3.716 4.443 8.885 1.00 93.31 89 VAL A N 1
ATOM 675 C CA . VAL A 1 89 ? -5.125 4.063 8.972 1.00 93.31 89 VAL A CA 1
ATOM 676 C C . VAL A 1 89 ? -5.350 3.181 10.197 1.00 93.31 89 VAL A C 1
ATOM 678 O O . VAL A 1 89 ? -4.499 2.367 10.558 1.00 93.31 89 VAL A O 1
ATOM 681 N N . THR A 1 90 ? -6.513 3.334 10.821 1.00 92.12 90 THR A N 1
ATOM 682 C CA . THR A 1 90 ? -6.965 2.501 11.938 1.00 92.12 90 THR A CA 1
ATOM 683 C C . THR A 1 90 ? -8.278 1.843 11.517 1.00 92.12 90 THR A C 1
ATOM 685 O O . THR A 1 90 ? -9.252 2.572 11.317 1.00 92.12 90 THR A O 1
ATOM 688 N N . PRO A 1 91 ? -8.327 0.512 11.324 1.00 88.88 91 PRO A N 1
ATOM 689 C CA . PRO A 1 91 ? -9.573 -0.206 11.074 1.00 88.88 91 PRO A CA 1
ATOM 690 C C . PRO A 1 91 ? -10.549 0.024 12.225 1.00 88.88 91 PRO A C 1
ATOM 692 O O . PRO A 1 91 ? -10.138 0.103 13.386 1.00 88.88 91 PRO A O 1
ATOM 695 N N . VAL A 1 92 ? -11.829 0.161 11.904 1.00 84.38 92 VAL A N 1
ATOM 696 C CA . VAL A 1 92 ? -12.884 0.408 12.887 1.00 84.38 92 VAL A CA 1
ATOM 697 C C . VAL A 1 92 ? -13.898 -0.713 12.812 1.00 84.38 92 VAL A C 1
ATOM 699 O O . VAL A 1 92 ? -14.200 -1.201 11.724 1.00 84.38 92 VAL A O 1
ATOM 702 N N . ASP A 1 93 ? -14.410 -1.100 13.975 1.00 79.50 93 ASP A N 1
ATOM 703 C CA . ASP A 1 93 ? -15.520 -2.035 14.052 1.00 79.50 93 ASP A CA 1
ATOM 704 C C . ASP A 1 93 ? -16.775 -1.360 13.500 1.00 79.50 93 ASP A C 1
ATOM 706 O O . ASP A 1 93 ? -17.196 -0.309 13.990 1.00 79.50 93 ASP A O 1
ATOM 710 N N . LEU A 1 94 ? -17.317 -1.932 12.428 1.00 79.56 94 LEU A N 1
ATOM 711 C CA . LEU A 1 94 ? -18.559 -1.474 11.803 1.00 79.56 94 LEU A CA 1
ATOM 712 C C . LEU A 1 94 ? -19.715 -2.446 12.066 1.00 79.56 94 LEU A C 1
ATOM 714 O O . LEU A 1 94 ? -20.785 -2.291 11.473 1.00 79.56 94 LEU A O 1
ATOM 718 N N . THR A 1 95 ? -19.521 -3.450 12.925 1.00 71.31 95 THR A N 1
ATOM 719 C CA . THR A 1 95 ? -20.586 -4.373 13.308 1.00 71.31 95 THR A CA 1
ATOM 720 C C . THR A 1 95 ? -21.591 -3.664 14.225 1.00 71.31 95 THR A C 1
ATOM 722 O O . THR A 1 95 ? -21.209 -3.028 15.212 1.00 71.31 95 THR A O 1
ATOM 725 N N . PRO A 1 96 ? -22.901 -3.702 13.907 1.00 67.38 96 PRO A N 1
ATOM 726 C CA . PRO A 1 96 ? -23.917 -3.184 14.812 1.00 67.38 96 PRO A CA 1
ATOM 727 C C . PRO A 1 96 ? -23.918 -3.971 16.131 1.00 67.38 96 PRO A C 1
ATOM 729 O O . PRO A 1 96 ? -23.721 -5.190 16.104 1.00 67.38 96 PRO A O 1
ATOM 732 N N . PRO A 1 97 ? -24.201 -3.327 17.277 1.00 69.94 97 PRO A N 1
ATOM 733 C CA . PRO A 1 97 ? -24.394 -4.052 18.523 1.00 69.94 97 PRO A CA 1
ATOM 734 C C . PRO A 1 97 ? -25.552 -5.057 18.381 1.00 69.94 97 PRO A C 1
ATOM 736 O O . PRO A 1 97 ? -26.516 -4.784 17.655 1.00 69.94 97 PRO A O 1
ATOM 739 N N . PRO A 1 98 ? -25.492 -6.213 19.067 1.00 65.12 98 PRO A N 1
ATOM 740 C CA . PRO A 1 98 ? -26.594 -7.166 19.066 1.00 65.12 98 PRO A CA 1
ATOM 741 C C . PRO A 1 98 ? -27.874 -6.499 19.588 1.00 65.12 98 PRO A C 1
ATOM 743 O O . PRO A 1 98 ? -27.830 -5.682 20.511 1.00 65.12 98 PRO A O 1
ATOM 746 N N . ALA A 1 99 ? -29.018 -6.838 18.988 1.00 71.44 99 ALA A N 1
ATOM 747 C CA . ALA A 1 99 ? -30.309 -6.336 19.446 1.00 71.44 99 ALA A CA 1
ATOM 748 C C . ALA A 1 99 ? -30.554 -6.754 20.915 1.00 71.44 99 ALA A C 1
ATOM 750 O O . ALA A 1 99 ? -30.222 -7.888 21.276 1.00 71.44 99 ALA A O 1
ATOM 751 N N . PRO A 1 100 ? -31.125 -5.877 21.763 1.00 72.50 100 PRO A N 1
ATOM 752 C CA . PRO A 1 100 ? -31.481 -6.250 23.127 1.00 72.50 100 PRO A CA 1
ATOM 753 C C . PRO A 1 100 ? -32.502 -7.398 23.124 1.00 72.50 100 PRO A C 1
ATOM 755 O O . PRO A 1 100 ? -33.409 -7.411 22.291 1.00 72.50 100 PRO A O 1
ATOM 758 N N . THR A 1 101 ? -32.322 -8.360 24.035 1.00 73.62 101 THR A N 1
ATOM 759 C CA . THR A 1 101 ? -33.266 -9.469 24.278 1.00 73.62 101 THR A CA 1
ATOM 760 C C . THR A 1 101 ? -34.302 -9.075 25.319 1.00 73.62 101 THR A C 1
ATOM 762 O O . THR A 1 101 ? -33.917 -8.356 26.269 1.00 73.62 101 THR A O 1
#

Secondary structure (DSSP, 8-state):
-EEEETTEEEEE-PPP-PPTT--TT-EEEEEEEEESSSSS-EEEEEEESSSEEEE-S--TT--EEEEEEEEEEETTEEEEEEEPPPEEE-----PPPPPP-

pLDDT: mean 89.79, std 6.83, range [65.12, 96.88]